Protein AF-A0A0P0NIJ2-F1 (afdb_monomer_lite)

Structure (mmCIF, N/CA/C/O backbone):
data_AF-A0A0P0NIJ2-F1
#
_entry.id   AF-A0A0P0NIJ2-F1
#
loop_
_atom_site.group_PDB
_atom_site.id
_atom_site.type_symbol
_atom_site.label_atom_id
_atom_site.label_alt_id
_atom_site.label_comp_id
_atom_site.label_asym_id
_atom_site.label_entity_id
_atom_site.label_seq_id
_atom_site.pdbx_PDB_ins_code
_atom_site.Cartn_x
_atom_site.Cartn_y
_atom_site.Cartn_z
_atom_site.occupancy
_atom_site.B_iso_or_equiv
_atom_site.auth_seq_id
_atom_site.auth_comp_id
_atom_site.auth_asym_id
_atom_site.auth_atom_id
_atom_site.pdbx_PDB_model_num
ATOM 1 N N . MET A 1 1 ? 14.774 -1.418 -12.253 1.00 62.75 1 MET A N 1
ATOM 2 C CA . MET A 1 1 ? 14.082 -0.526 -11.296 1.00 62.75 1 MET A CA 1
ATOM 3 C C . MET A 1 1 ? 14.838 -0.516 -9.976 1.00 62.75 1 MET A C 1
ATOM 5 O O . MET A 1 1 ? 15.417 -1.539 -9.627 1.00 62.75 1 MET A O 1
ATOM 9 N N . GLY A 1 2 ? 14.870 0.624 -9.280 1.00 73.38 2 GLY A N 1
ATOM 10 C CA . GLY A 1 2 ? 15.408 0.725 -7.916 1.00 73.38 2 GLY A CA 1
ATOM 11 C C . GLY A 1 2 ? 14.397 0.263 -6.860 1.00 73.38 2 GLY A C 1
ATOM 12 O O . GLY A 1 2 ? 13.254 -0.051 -7.186 1.00 73.38 2 GLY A O 1
ATOM 13 N N . LYS A 1 3 ? 14.809 0.223 -5.586 1.00 79.25 3 LYS A N 1
ATOM 14 C CA . LYS A 1 3 ? 13.886 -0.048 -4.473 1.00 79.25 3 LYS A CA 1
ATOM 15 C C . LYS A 1 3 ? 12.968 1.156 -4.266 1.00 79.25 3 LYS A C 1
ATOM 17 O O . LYS A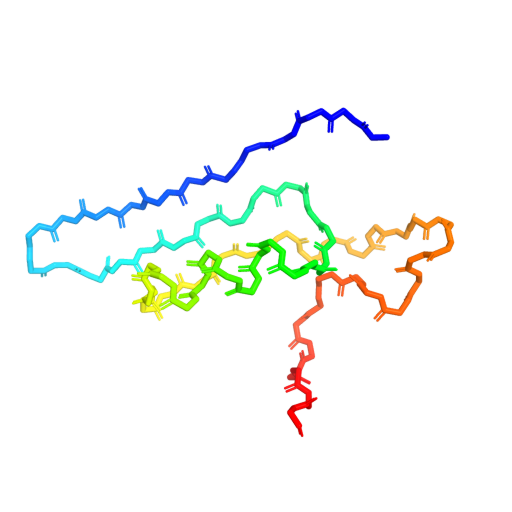 1 3 ? 13.444 2.281 -4.159 1.00 79.25 3 LYS A O 1
ATOM 22 N N . THR A 1 4 ? 11.675 0.888 -4.174 1.00 84.06 4 THR A N 1
ATOM 23 C CA . THR A 1 4 ? 10.615 1.869 -3.930 1.00 84.06 4 THR A CA 1
ATOM 24 C C . THR A 1 4 ? 9.801 1.445 -2.711 1.00 84.06 4 THR A C 1
ATOM 26 O O . THR A 1 4 ? 9.748 0.257 -2.378 1.00 84.06 4 THR A O 1
ATOM 29 N N . SER A 1 5 ? 9.180 2.411 -2.044 1.00 87.94 5 SER A N 1
ATOM 30 C CA . SER A 1 5 ? 8.371 2.195 -0.846 1.00 87.94 5 SER A CA 1
ATOM 31 C C . SER A 1 5 ? 7.009 2.856 -1.019 1.00 87.94 5 SER A C 1
ATOM 33 O O . SER A 1 5 ? 6.900 3.921 -1.621 1.00 87.94 5 SER A O 1
ATOM 35 N N . GLY A 1 6 ? 5.972 2.220 -0.476 1.00 90.12 6 GLY A N 1
ATOM 36 C CA . GLY A 1 6 ? 4.661 2.839 -0.277 1.00 90.12 6 GLY A CA 1
ATOM 37 C C . GLY A 1 6 ? 4.484 3.320 1.163 1.00 90.12 6 GLY A C 1
ATOM 38 O O . GLY A 1 6 ? 5.322 3.043 2.024 1.00 90.12 6 GLY A O 1
ATOM 39 N N . PHE A 1 7 ? 3.363 3.983 1.432 1.00 94.31 7 PHE A N 1
ATOM 40 C CA . PHE A 1 7 ? 3.004 4.481 2.762 1.00 94.31 7 PHE A CA 1
ATOM 41 C C . PHE A 1 7 ? 1.625 3.981 3.181 1.00 94.31 7 PHE A C 1
ATOM 43 O O . PHE A 1 7 ? 0.727 3.852 2.353 1.00 94.31 7 PHE A O 1
ATOM 50 N N . VAL A 1 8 ? 1.450 3.733 4.478 1.00 95.94 8 VAL A N 1
ATOM 51 C CA . VAL A 1 8 ? 0.143 3.448 5.080 1.00 95.94 8 VAL A CA 1
ATOM 52 C C . VAL A 1 8 ? -0.171 4.578 6.045 1.00 95.94 8 VAL A C 1
ATOM 54 O O . VAL A 1 8 ? 0.619 4.855 6.947 1.00 95.94 8 VAL A O 1
ATOM 57 N N . LEU A 1 9 ? -1.303 5.240 5.838 1.00 97.12 9 LEU A N 1
ATOM 58 C CA . LEU A 1 9 ? -1.786 6.307 6.705 1.00 97.12 9 LEU A CA 1
ATOM 59 C C . LEU A 1 9 ? -2.924 5.760 7.565 1.00 97.12 9 LEU A C 1
ATOM 61 O O . LEU A 1 9 ? -3.908 5.241 7.038 1.00 97.12 9 LEU A O 1
ATOM 65 N N . THR A 1 10 ? -2.781 5.884 8.884 1.00 96.75 10 THR A N 1
ATOM 66 C CA . THR A 1 10 ? -3.770 5.434 9.872 1.00 96.75 10 THR A CA 1
ATOM 67 C C . THR A 1 10 ? -3.975 6.505 10.931 1.00 96.75 10 THR A C 1
ATOM 69 O O . THR A 1 10 ? -2.999 7.056 11.444 1.00 96.75 10 THR A O 1
ATOM 72 N N . ALA A 1 11 ? -5.221 6.748 11.324 1.00 96.12 11 ALA A N 1
ATOM 73 C CA . ALA A 1 11 ? -5.554 7.588 12.469 1.00 96.12 11 ALA A CA 1
ATOM 74 C C . ALA A 1 11 ? -6.813 7.059 13.170 1.00 96.12 11 ALA A C 1
ATOM 76 O O . ALA A 1 11 ? -7.615 6.333 12.583 1.00 96.12 11 ALA A O 1
ATOM 77 N N . LYS A 1 12 ? -6.990 7.410 14.449 1.00 96.19 12 LYS A N 1
ATOM 78 C CA . LYS A 1 12 ? -8.153 6.971 15.231 1.00 96.19 12 LYS A CA 1
ATOM 79 C C . LYS A 1 12 ? -9.444 7.495 14.590 1.00 96.19 12 LYS A C 1
ATOM 81 O O . LYS A 1 12 ? -9.561 8.695 14.361 1.00 96.19 12 LYS A O 1
ATOM 86 N N . ASN A 1 13 ? -10.416 6.607 14.370 1.00 95.44 13 ASN A N 1
ATOM 87 C CA . ASN A 1 13 ? -11.718 6.912 13.758 1.00 95.44 13 ASN A CA 1
ATOM 88 C C . ASN A 1 13 ? -11.624 7.528 12.346 1.00 95.44 13 ASN A C 1
ATOM 90 O O . ASN A 1 13 ? -12.485 8.318 11.969 1.00 95.44 13 ASN A O 1
ATOM 94 N N . GLN A 1 14 ? -10.576 7.207 11.587 1.00 97.12 14 GLN A N 1
ATOM 95 C CA . GLN A 1 14 ? -10.385 7.650 10.205 1.00 97.12 14 GLN A CA 1
ATOM 96 C C . GLN A 1 14 ? -10.129 6.436 9.302 1.00 97.12 14 GLN A C 1
ATOM 98 O O . GLN A 1 14 ? -9.635 5.420 9.800 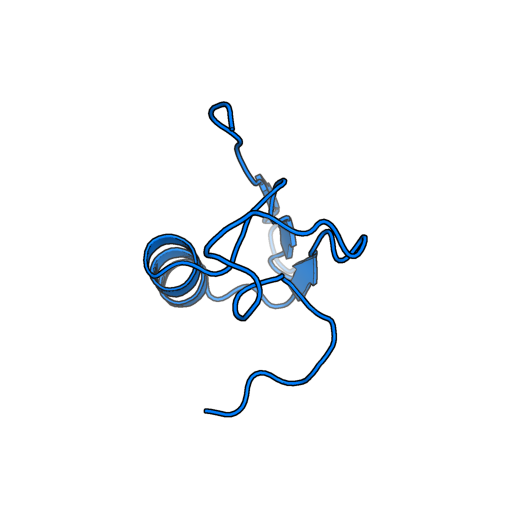1.00 97.12 14 GLN A O 1
ATOM 103 N N . PRO A 1 15 ? -10.438 6.525 7.997 1.00 96.88 15 PRO A N 1
ATOM 104 C CA . PRO A 1 15 ? -10.140 5.452 7.059 1.00 96.88 15 PRO A CA 1
ATOM 105 C C . PRO A 1 15 ? -8.630 5.212 6.936 1.00 96.88 15 PRO A C 1
ATOM 107 O O . PRO A 1 15 ? -7.822 6.145 6.975 1.00 96.88 15 PRO A O 1
ATOM 110 N N . THR A 1 16 ? -8.257 3.952 6.750 1.00 97.94 16 THR A N 1
ATOM 111 C CA . THR A 1 16 ? -6.889 3.531 6.452 1.00 97.94 16 THR A CA 1
ATOM 112 C C . THR A 1 16 ? -6.617 3.699 4.965 1.00 97.94 16 THR A C 1
ATOM 114 O O . THR A 1 16 ? -7.325 3.145 4.123 1.00 97.94 16 THR A O 1
ATOM 117 N N . ILE A 1 17 ? -5.557 4.433 4.634 1.00 97.31 17 ILE A N 1
ATOM 118 C CA . ILE A 1 17 ? -5.171 4.701 3.247 1.00 97.31 17 ILE A CA 1
ATOM 119 C C . ILE A 1 17 ? -3.849 4.001 2.961 1.00 97.31 17 ILE A C 1
ATOM 121 O O . ILE A 1 17 ? -2.855 4.234 3.652 1.00 97.31 17 ILE A O 1
ATOM 125 N N . TYR A 1 18 ? -3.819 3.182 1.914 1.00 95.62 18 TYR A N 1
ATOM 126 C CA . TYR A 1 18 ? -2.588 2.612 1.382 1.00 95.62 18 TYR A CA 1
ATOM 127 C C . TYR A 1 18 ? -2.157 3.362 0.119 1.00 95.62 18 TYR A C 1
ATOM 129 O O . TYR A 1 18 ? -2.797 3.264 -0.924 1.00 95.62 18 TYR A O 1
ATOM 137 N N . ILE A 1 19 ? -1.058 4.108 0.206 1.00 93.69 19 ILE A N 1
ATOM 138 C CA . ILE A 1 19 ? -0.427 4.774 -0.934 1.00 93.69 19 ILE A CA 1
ATOM 139 C C . ILE A 1 19 ? 0.603 3.820 -1.519 1.00 93.69 19 ILE A C 1
ATOM 141 O O . ILE A 1 19 ? 1.667 3.588 -0.933 1.00 93.69 19 ILE A O 1
ATOM 145 N N . MET A 1 20 ? 0.281 3.260 -2.678 1.00 89.88 20 MET A N 1
ATOM 146 C CA . MET A 1 20 ? 1.209 2.426 -3.417 1.00 89.88 20 MET A CA 1
ATOM 147 C C . MET A 1 20 ? 2.289 3.312 -4.041 1.00 89.88 20 MET A C 1
ATOM 149 O O . MET A 1 20 ? 1.984 4.305 -4.700 1.00 89.88 20 MET A O 1
ATOM 153 N N . GLY A 1 21 ? 3.557 2.967 -3.798 1.00 86.38 21 GLY A N 1
ATOM 154 C CA . GLY A 1 21 ? 4.676 3.593 -4.499 1.00 86.38 21 GLY A CA 1
ATOM 155 C C . GLY A 1 21 ? 4.677 3.224 -5.985 1.00 86.38 21 GLY A C 1
ATOM 156 O O . GLY A 1 21 ? 3.765 2.559 -6.473 1.00 86.38 21 GLY A O 1
ATOM 157 N N . ASP A 1 22 ? 5.730 3.618 -6.697 1.00 86.12 22 ASP A N 1
ATOM 158 C CA . ASP A 1 22 ? 5.938 3.189 -8.085 1.00 86.12 22 ASP A CA 1
ATOM 159 C C 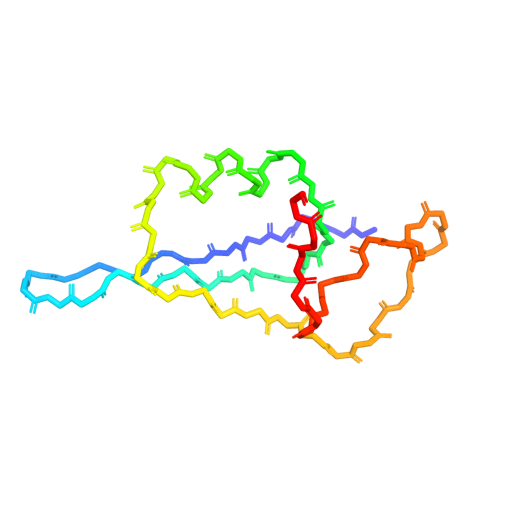. ASP A 1 22 ? 6.091 1.662 -8.149 1.00 86.12 22 ASP A C 1
ATOM 161 O O . ASP A 1 22 ? 7.111 1.120 -7.7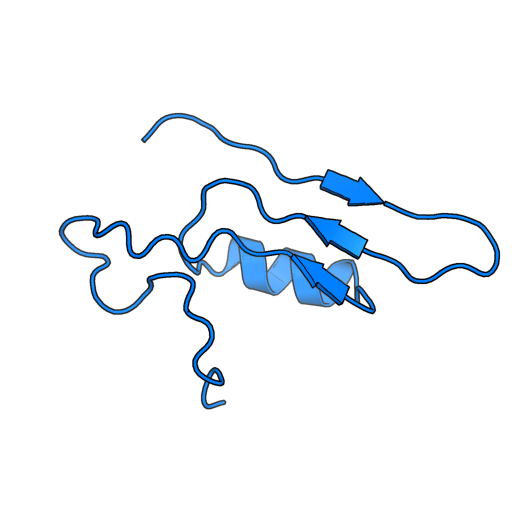30 1.00 86.12 22 ASP A O 1
ATOM 165 N N . ALA A 1 23 ? 5.049 0.954 -8.578 1.00 81.06 23 ALA A N 1
ATOM 166 C CA . ALA A 1 23 ? 4.973 -0.494 -8.472 1.00 81.06 23 ALA A CA 1
ATOM 167 C C . ALA A 1 23 ? 4.278 -1.117 -9.686 1.00 81.06 23 ALA A C 1
ATOM 169 O O . ALA A 1 23 ? 3.501 -0.487 -10.397 1.00 81.06 23 ALA A O 1
ATOM 170 N N . ILE A 1 24 ? 4.548 -2.401 -9.883 1.00 84.62 24 ILE A N 1
ATOM 171 C CA . ILE A 1 24 ? 3.735 -3.305 -10.698 1.00 84.62 24 ILE A CA 1
ATOM 172 C C . ILE A 1 24 ? 2.939 -4.221 -9.774 1.00 84.62 24 ILE A C 1
ATOM 174 O O . ILE A 1 24 ? 3.279 -4.376 -8.592 1.00 84.62 24 ILE A O 1
ATOM 178 N N . TRP A 1 25 ? 1.892 -4.852 -10.300 1.00 84.81 25 TRP A N 1
ATOM 179 C CA . TRP A 1 25 ? 1.144 -5.829 -9.517 1.00 84.81 25 TRP A CA 1
ATOM 180 C C . TRP A 1 25 ? 2.023 -7.043 -9.184 1.00 84.81 25 TRP A C 1
ATOM 182 O O . TRP A 1 25 ? 2.594 -7.678 -10.067 1.00 84.81 25 TRP A O 1
ATOM 192 N N . THR A 1 26 ? 2.149 -7.367 -7.895 1.00 86.12 26 THR A N 1
ATOM 193 C CA . THR A 1 26 ? 2.949 -8.502 -7.407 1.00 86.12 26 THR A CA 1
ATOM 194 C C . THR A 1 26 ? 2.259 -9.187 -6.233 1.00 86.12 26 THR A C 1
ATOM 196 O O . THR A 1 26 ? 1.457 -8.581 -5.521 1.00 86.12 26 THR A O 1
ATOM 199 N N . GLU A 1 27 ? 2.637 -10.436 -5.954 1.00 88.06 27 GLU A N 1
ATOM 200 C CA . GLU A 1 27 ? 2.119 -11.177 -4.797 1.00 88.06 27 GLU A CA 1
ATOM 201 C C . GLU A 1 27 ? 2.440 -10.481 -3.460 1.00 88.06 27 GLU A C 1
ATOM 203 O O . GLU A 1 27 ? 1.678 -10.568 -2.501 1.00 88.06 27 GLU A O 1
ATOM 208 N N . GLN A 1 28 ? 3.543 -9.729 -3.384 1.00 88.69 28 GLN A N 1
ATOM 209 C CA . GLN A 1 28 ? 3.878 -8.953 -2.189 1.00 88.69 28 GLN A CA 1
ATOM 210 C C . GLN A 1 28 ? 2.883 -7.811 -1.946 1.00 88.69 28 GLN A C 1
ATOM 212 O O . GLN A 1 28 ? 2.521 -7.546 -0.798 1.00 88.69 28 GLN A O 1
ATOM 217 N N . ILE A 1 29 ? 2.433 -7.147 -3.016 1.00 89.19 29 ILE A N 1
ATOM 218 C CA . ILE A 1 29 ? 1.393 -6.117 -2.944 1.00 89.19 29 ILE A CA 1
ATOM 219 C C . ILE A 1 29 ? 0.074 -6.738 -2.490 1.00 89.19 29 ILE A C 1
ATOM 221 O O . ILE A 1 29 ? -0.536 -6.223 -1.554 1.00 89.19 29 ILE A O 1
ATOM 225 N N . ARG A 1 30 ? -0.310 -7.885 -3.061 1.00 90.81 30 ARG A N 1
ATOM 226 C CA . ARG A 1 30 ? -1.504 -8.628 -2.640 1.00 90.81 30 ARG A CA 1
ATOM 227 C C . ARG A 1 30 ? -1.473 -8.968 -1.146 1.00 90.81 30 ARG A C 1
ATOM 229 O O . ARG A 1 30 ? -2.379 -8.586 -0.413 1.00 90.81 30 ARG A O 1
ATOM 236 N N . LYS A 1 31 ? -0.375 -9.557 -0.661 1.00 93.12 31 LYS A N 1
ATOM 237 C CA . LYS A 1 31 ? -0.182 -9.868 0.768 1.00 93.12 31 LYS A CA 1
ATOM 238 C C . LYS A 1 31 ? -0.235 -8.633 1.669 1.00 93.12 31 LYS A C 1
ATOM 240 O O . LYS A 1 31 ? -0.724 -8.709 2.794 1.00 93.12 31 LYS A O 1
ATOM 245 N N . ASN A 1 32 ? 0.284 -7.494 1.205 1.00 91.94 32 ASN A N 1
ATOM 246 C CA . ASN A 1 32 ? 0.199 -6.241 1.952 1.00 91.94 32 ASN A CA 1
ATOM 247 C C . ASN A 1 32 ? -1.252 -5.756 2.055 1.00 91.94 32 ASN A C 1
ATOM 249 O O . ASN A 1 32 ? -1.664 -5.373 3.147 1.00 91.94 32 ASN A O 1
ATOM 253 N N . ILE A 1 33 ? -2.019 -5.811 0.963 1.00 93.00 33 ILE A N 1
ATOM 254 C CA . ILE A 1 33 ? -3.439 -5.436 0.944 1.00 93.00 33 ILE A CA 1
ATOM 255 C C . ILE A 1 33 ? -4.239 -6.334 1.896 1.00 93.00 33 ILE A C 1
ATOM 257 O O . ILE A 1 33 ? -4.954 -5.810 2.748 1.00 93.00 33 ILE A O 1
ATOM 261 N N . ASP A 1 34 ? -4.041 -7.654 1.841 1.00 94.88 34 ASP A N 1
ATOM 262 C CA . ASP A 1 34 ? -4.737 -8.614 2.714 1.00 94.88 34 ASP A CA 1
ATOM 263 C C . ASP A 1 34 ? -4.422 -8.401 4.204 1.00 94.88 34 ASP A C 1
ATOM 265 O O . ASP A 1 34 ? -5.287 -8.577 5.068 1.00 94.88 34 ASP A O 1
ATOM 269 N N . ARG A 1 35 ? -3.179 -8.006 4.517 1.00 95.56 35 ARG A N 1
ATOM 270 C CA . ARG A 1 35 ? -2.732 -7.724 5.888 1.00 95.56 35 ARG A CA 1
ATOM 271 C C . ARG A 1 35 ? -3.239 -6.380 6.409 1.00 95.56 35 ARG A C 1
ATOM 273 O O . ARG A 1 35 ? -3.620 -6.295 7.571 1.00 95.56 35 ARG A O 1
ATOM 280 N N . ILE A 1 36 ? -3.165 -5.331 5.591 1.00 94.75 36 ILE A N 1
ATOM 281 C CA . ILE A 1 36 ? -3.484 -3.953 5.997 1.00 94.75 36 ILE A CA 1
ATOM 282 C C . ILE A 1 36 ? -4.998 -3.720 5.992 1.00 94.75 36 ILE A C 1
ATOM 284 O O . ILE A 1 36 ? -5.484 -2.978 6.838 1.00 94.75 36 ILE A O 1
ATOM 288 N N . LYS A 1 37 ? -5.729 -4.354 5.063 1.00 95.19 37 LYS A N 1
ATOM 289 C CA . LYS A 1 37 ? -7.163 -4.133 4.805 1.00 95.19 37 LYS A CA 1
ATOM 290 C C . LYS A 1 37 ? -7.520 -2.639 4.720 1.00 95.19 37 LYS A C 1
ATOM 292 O O . LYS A 1 37 ? -8.332 -2.163 5.510 1.00 95.19 37 LYS A O 1
ATOM 297 N N . PRO A 1 38 ? -6.879 -1.882 3.810 1.00 96.00 38 PRO A N 1
ATOM 298 C CA . PRO A 1 38 ? -7.123 -0.452 3.699 1.00 96.00 38 PRO A CA 1
ATOM 299 C C . PRO A 1 38 ? -8.529 -0.174 3.157 1.00 96.00 38 PRO A C 1
ATOM 301 O O . PRO A 1 38 ? -9.013 -0.893 2.285 1.00 96.00 38 PRO A O 1
ATOM 304 N N . ASP A 1 39 ? -9.142 0.913 3.617 1.00 96.94 39 ASP A N 1
ATOM 305 C CA . ASP A 1 39 ? -10.404 1.418 3.067 1.00 96.94 39 ASP A CA 1
ATOM 306 C C . ASP A 1 39 ? -10.195 2.008 1.665 1.00 96.94 39 ASP A C 1
ATOM 308 O O . ASP A 1 39 ? -11.058 1.899 0.795 1.00 96.94 39 ASP A O 1
ATOM 312 N N . PHE A 1 40 ? -9.020 2.606 1.431 1.00 95.19 40 PHE A N 1
ATOM 313 C CA . PHE A 1 40 ? -8.646 3.187 0.144 1.00 95.19 40 PHE A CA 1
ATOM 314 C C . PHE A 1 40 ? -7.232 2.794 -0.267 1.00 95.19 40 PHE A C 1
ATOM 316 O O . PHE A 1 40 ? -6.302 2.803 0.542 1.00 95.19 40 PHE A O 1
ATOM 323 N N . ILE A 1 41 ? -7.052 2.530 -1.560 1.00 94.12 41 ILE A N 1
ATOM 324 C CA . ILE A 1 41 ? -5.740 2.311 -2.170 1.00 94.12 41 ILE A CA 1
ATOM 325 C C . ILE A 1 41 ? -5.512 3.398 -3.216 1.00 94.12 41 ILE A C 1
ATOM 327 O O . ILE A 1 41 ? -6.291 3.534 -4.158 1.00 94.12 41 ILE A O 1
ATOM 331 N N . ILE A 1 42 ? -4.436 4.163 -3.055 1.00 92.12 42 ILE A N 1
ATOM 332 C CA . ILE A 1 42 ? -3.974 5.141 -4.040 1.00 92.12 42 ILE A CA 1
ATOM 333 C C . ILE A 1 42 ? -2.902 4.471 -4.890 1.00 92.12 42 ILE A C 1
ATOM 335 O O . ILE A 1 42 ? -1.940 3.915 -4.360 1.00 92.12 42 ILE A O 1
ATOM 339 N N . VAL A 1 43 ? -3.071 4.534 -6.208 1.00 89.56 43 VAL A N 1
ATOM 340 C CA . VAL A 1 43 ? -2.175 3.903 -7.176 1.00 89.56 43 VAL A CA 1
ATOM 341 C C . VAL A 1 43 ? -1.653 4.908 -8.193 1.00 89.56 43 VAL A C 1
ATOM 343 O O . VAL A 1 43 ? -2.367 5.825 -8.596 1.00 89.56 43 VAL A O 1
ATOM 346 N N . ILE A 1 44 ? -0.414 4.712 -8.643 1.00 84.06 44 ILE A N 1
ATOM 347 C CA . ILE A 1 44 ? 0.180 5.488 -9.733 1.00 84.06 44 ILE A CA 1
ATOM 348 C C . ILE A 1 44 ? -0.086 4.740 -11.043 1.00 84.06 44 ILE A C 1
ATOM 350 O O . ILE A 1 44 ? 0.649 3.831 -11.413 1.00 84.06 44 ILE A O 1
ATOM 354 N N . SER A 1 45 ? -1.148 5.119 -11.754 1.00 82.25 45 SER A N 1
ATOM 355 C CA . SER A 1 45 ? -1.578 4.463 -12.999 1.00 82.25 45 SER A CA 1
ATOM 356 C C . SER A 1 45 ? -1.172 5.240 -14.258 1.00 82.25 45 SER A C 1
ATOM 358 O O . SER A 1 45 ? -1.945 5.348 -15.208 1.00 82.25 45 SER A O 1
ATOM 360 N N . GLY A 1 46 ? 0.034 5.817 -14.272 1.00 78.38 46 GLY A N 1
ATOM 361 C CA . GLY A 1 46 ? 0.529 6.686 -15.354 1.00 78.38 46 GLY A CA 1
ATOM 362 C C . GLY A 1 46 ? 0.801 5.990 -16.697 1.00 78.38 46 GLY A C 1
ATOM 363 O O . GLY A 1 46 ? 1.325 6.620 -17.609 1.00 78.38 46 GLY A O 1
ATOM 364 N N . GLY A 1 47 ? 0.480 4.699 -16.834 1.00 72.31 47 GLY A N 1
ATOM 365 C CA . GLY A 1 47 ? 0.645 3.944 -18.080 1.00 72.31 47 GLY A CA 1
ATOM 366 C C . GLY A 1 47 ? 2.086 3.540 -18.403 1.00 72.31 47 GLY A C 1
ATOM 367 O O . GLY A 1 47 ? 2.372 3.187 -19.547 1.00 72.31 47 GLY A O 1
ATOM 368 N N . ALA A 1 48 ? 2.988 3.579 -17.416 1.00 76.75 48 ALA A N 1
ATOM 369 C CA . ALA A 1 48 ? 4.348 3.073 -17.565 1.00 76.75 48 ALA A CA 1
ATOM 370 C C . ALA A 1 48 ? 4.327 1.591 -17.977 1.00 76.75 48 ALA A C 1
ATOM 372 O O . ALA A 1 48 ? 3.593 0.781 -17.409 1.00 76.75 48 ALA A O 1
ATOM 373 N N . ARG A 1 49 ? 5.132 1.247 -18.986 1.00 75.38 49 ARG A N 1
ATOM 374 C CA . ARG A 1 49 ? 5.292 -0.123 -19.483 1.00 75.38 49 ARG A CA 1
ATOM 375 C C . ARG A 1 49 ? 6.682 -0.621 -19.137 1.00 75.38 49 ARG A C 1
ATOM 377 O O . ARG A 1 49 ? 7.665 0.080 -19.369 1.00 75.38 49 ARG A O 1
ATOM 384 N N . ILE A 1 50 ? 6.750 -1.833 -18.605 1.00 74.69 50 ILE A N 1
ATOM 385 C CA . ILE A 1 50 ? 8.001 -2.520 -18.295 1.00 74.69 50 ILE A CA 1
ATOM 386 C C . ILE A 1 50 ? 8.042 -3.780 -19.152 1.00 74.69 50 ILE A C 1
ATOM 388 O O . ILE A 1 50 ? 7.060 -4.519 -19.201 1.00 74.69 50 ILE A O 1
ATOM 392 N N . GLN A 1 51 ? 9.173 -4.003 -19.822 1.00 77.00 51 GLN A N 1
ATOM 393 C CA . GLN A 1 51 ? 9.366 -5.171 -20.673 1.00 77.00 51 GLN A CA 1
ATOM 394 C C . GLN A 1 51 ? 9.229 -6.465 -19.853 1.00 77.00 51 GLN A C 1
ATOM 396 O O . GLN A 1 51 ? 9.921 -6.623 -18.845 1.00 77.00 51 GLN A O 1
ATOM 401 N N . GLY A 1 52 ? 8.345 -7.372 -20.272 1.00 77.44 52 GLY A N 1
ATOM 402 C CA . GLY A 1 52 ? 8.026 -8.622 -19.568 1.00 77.44 52 GLY A CA 1
ATOM 403 C C . GLY A 1 52 ? 6.971 -8.502 -18.455 1.00 77.44 52 GLY A C 1
ATOM 404 O O . GLY A 1 52 ? 6.705 -9.489 -17.773 1.00 77.44 52 GLY A O 1
ATOM 405 N N . PHE A 1 53 ? 6.382 -7.320 -18.251 1.00 71.25 53 PHE A N 1
ATOM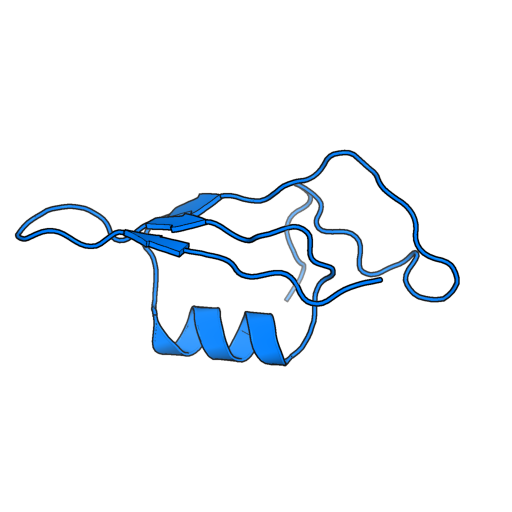 406 C CA . PHE A 1 53 ? 5.318 -7.053 -17.268 1.00 71.25 53 PHE A CA 1
ATOM 407 C C . PHE A 1 53 ? 4.157 -6.253 -17.876 1.00 71.25 53 PHE A C 1
ATOM 409 O O . PHE A 1 53 ? 3.421 -5.554 -17.177 1.00 71.25 53 PHE A O 1
ATOM 416 N N . GLU A 1 54 ? 3.982 -6.349 -19.191 1.00 73.44 54 GLU A N 1
ATOM 417 C CA . GLU A 1 54 ? 2.999 -5.587 -19.961 1.00 73.44 54 GLU A CA 1
ATOM 418 C C . GLU A 1 54 ? 1.546 -5.889 -19.556 1.00 73.44 54 GLU A C 1
ATOM 420 O O . GLU A 1 54 ? 0.673 -5.046 -19.763 1.00 73.44 54 GLU A O 1
ATOM 425 N N . GLU A 1 55 ? 1.294 -7.052 -18.946 1.00 69.06 55 GLU A N 1
ATOM 426 C CA . GLU A 1 55 ? -0.023 -7.496 -18.459 1.00 69.06 55 GLU A CA 1
ATOM 427 C C . GLU A 1 55 ? -0.289 -7.158 -16.983 1.00 69.06 55 GLU A C 1
ATOM 429 O O . GLU A 1 55 ? -1.422 -7.269 -16.518 1.00 69.06 55 GLU A O 1
ATOM 434 N N . LEU A 1 56 ? 0.730 -6.698 -16.247 1.00 67.44 56 LEU A N 1
ATOM 435 C CA . LEU A 1 56 ? 0.634 -6.345 -14.826 1.00 67.44 56 LEU A CA 1
ATOM 436 C C . LEU A 1 56 ? 0.775 -4.836 -14.504 1.00 67.44 56 LEU A C 1
ATOM 438 O O . LEU A 1 56 ? 1.192 -4.511 -13.382 1.00 67.44 56 LEU A O 1
ATOM 442 N N . PRO A 1 57 ? 0.457 -3.879 -15.409 1.00 66.50 57 PRO A N 1
ATOM 443 C CA . PRO A 1 57 ? 0.495 -2.472 -15.049 1.00 66.50 57 PRO A CA 1
ATOM 444 C C . PRO A 1 57 ? -0.619 -2.182 -14.048 1.00 66.50 57 PRO A C 1
ATOM 446 O O . PRO A 1 57 ? -1.752 -2.634 -14.221 1.00 66.50 57 PRO A O 1
ATOM 449 N N . ILE A 1 58 ? -0.320 -1.380 -13.023 1.00 65.62 58 ILE A N 1
ATOM 450 C CA . ILE A 1 58 ? -1.356 -0.906 -12.109 1.00 65.62 58 ILE A CA 1
ATOM 451 C C . ILE A 1 58 ? -2.290 0.025 -12.884 1.00 65.62 58 ILE A C 1
ATOM 453 O O . ILE A 1 58 ? -1.937 1.143 -13.254 1.00 65.62 58 ILE A O 1
ATOM 457 N N . SER A 1 59 ? -3.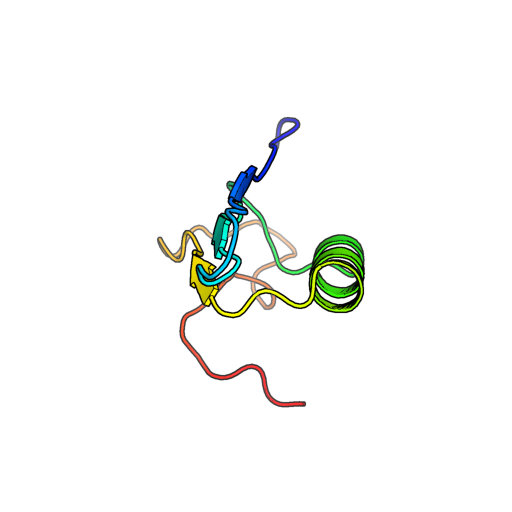478 -0.488 -13.176 1.00 63.56 59 SER A N 1
ATOM 458 C CA . SER A 1 59 ? -4.470 0.097 -14.069 1.00 63.56 59 SER A CA 1
ATOM 459 C C . SER A 1 59 ? -5.766 0.320 -13.299 1.00 63.56 59 SER A C 1
ATOM 461 O O . SER A 1 59 ? -6.096 -0.438 -12.392 1.00 63.56 59 SER A O 1
ATOM 463 N N . SER A 1 60 ? -6.525 1.350 -13.673 1.00 55.69 60 SER A N 1
ATOM 464 C CA . SER A 1 60 ? -7.859 1.617 -13.121 1.00 55.69 60 SER A CA 1
ATOM 465 C C . SER A 1 60 ? -8.924 0.614 -13.582 1.00 55.69 60 SER A C 1
ATOM 467 O O . SER A 1 60 ? -10.083 0.730 -13.183 1.00 55.69 60 SER A O 1
ATOM 469 N N . ARG A 1 61 ? -8.572 -0.363 -14.433 1.00 52.81 61 ARG A N 1
ATOM 470 C CA . ARG A 1 61 ? -9.499 -1.435 -14.807 1.00 52.81 61 ARG A CA 1
ATOM 471 C C . ARG A 1 61 ? -9.758 -2.353 -13.607 1.00 52.81 61 ARG A C 1
ATOM 473 O O . ARG A 1 61 ? -8.811 -2.678 -12.893 1.00 52.81 61 ARG A O 1
ATOM 480 N N . PRO A 1 62 ? -11.010 -2.801 -13.404 1.00 48.28 62 PRO A N 1
ATOM 481 C CA . PRO A 1 62 ? -11.316 -3.754 -12.353 1.00 48.28 62 PRO A CA 1
ATOM 482 C C . PRO A 1 62 ? -10.491 -5.024 -12.562 1.00 48.28 62 PRO A C 1
ATOM 484 O O . PRO A 1 62 ? -10.517 -5.629 -13.633 1.00 48.28 62 PRO A O 1
ATOM 487 N N . TRP A 1 63 ? -9.742 -5.399 -11.530 1.00 58.88 63 TRP A N 1
ATOM 488 C CA . TRP A 1 63 ? -9.027 -6.662 -11.464 1.00 58.88 63 TRP A CA 1
ATOM 489 C C . TRP A 1 63 ? -10.076 -7.772 -11.437 1.00 58.88 63 TRP A C 1
ATOM 491 O O . TRP A 1 63 ? -10.787 -7.922 -10.445 1.00 58.88 63 TRP A O 1
ATOM 501 N N . HIS A 1 64 ? -10.244 -8.490 -12.547 1.00 42.34 64 HIS A N 1
ATOM 502 C CA . HIS A 1 64 ? -11.095 -9.672 -12.560 1.00 42.34 64 HIS A CA 1
ATOM 503 C C . HIS A 1 64 ? -10.440 -10.736 -11.673 1.00 42.34 64 HIS A C 1
ATOM 505 O O . HIS A 1 64 ? -9.378 -11.263 -12.008 1.00 42.34 64 HIS A O 1
ATOM 511 N N . LEU A 1 65 ? -11.057 -10.950 -10.508 1.00 38.66 65 LEU A N 1
ATOM 512 C CA . LEU A 1 65 ? -10.968 -12.186 -9.734 1.00 38.66 65 LEU A CA 1
ATOM 513 C C . LEU A 1 65 ? -11.526 -13.354 -10.552 1.00 38.66 65 LEU A C 1
ATOM 515 O O . LEU A 1 65 ? -12.509 -13.120 -11.295 1.00 38.66 65 LEU A O 1
#

Radius of gyration: 12.68 Å; chains: 1; bounding box: 27×20×36 Å

pLDDT: mean 82.74, std 14.57, range [38.66, 97.94]

Foldseek 3Di:
DDDWDWDWDDDPPDFIETEDTPDWDDVVVVVVCVVRVGPYYHDDQVPDDDPPRNVTGPHPDDDDD

Secondary structure (DSSP, 8-state):
------EEE--TTS--EEE--S-B--HHHHHHHHHH--SEEE---S----TT-TT-B--SS----

Sequence (65 aa):
MGKTSGFVLTAKNQPTIYIMGDAIWTEQIRKNIDRIKPDFIIVISGGARIQGFEELPISSRPWHL